Protein AF-A0A7C2RG99-F1 (afdb_monomer_lite)

pLDDT: mean 84.07, std 11.91, range [52.75, 97.75]

Structure (mmCIF, N/CA/C/O backbone):
data_AF-A0A7C2RG99-F1
#
_entry.id   AF-A0A7C2RG99-F1
#
loop_
_atom_site.group_PDB
_atom_site.id
_atom_site.type_symbol
_atom_site.label_atom_id
_atom_site.label_alt_id
_atom_site.label_comp_id
_atom_site.label_asym_id
_atom_site.label_entity_id
_atom_site.label_seq_id
_atom_site.pdbx_PDB_ins_code
_atom_site.Cartn_x
_atom_site.Cartn_y
_atom_site.Cartn_z
_atom_site.occupancy
_atom_site.B_iso_or_equiv
_atom_site.auth_seq_id
_atom_site.auth_comp_id
_atom_site.auth_asym_id
_atom_site.auth_atom_id
_atom_site.pdbx_PDB_model_num
ATOM 1 N N . MET A 1 1 ? 4.024 17.276 12.316 1.00 52.75 1 MET A N 1
ATOM 2 C CA . MET A 1 1 ? 3.544 16.186 13.200 1.00 52.75 1 MET A CA 1
ATOM 3 C C . MET A 1 1 ? 4.735 15.332 13.582 1.00 52.75 1 MET A C 1
ATOM 5 O O . MET A 1 1 ? 5.566 15.086 12.719 1.00 52.75 1 MET A O 1
ATOM 9 N N . SER A 1 2 ? 4.815 14.888 14.836 1.00 65.94 2 SER A N 1
ATOM 10 C CA . SER A 1 2 ? 5.820 13.907 15.256 1.00 65.94 2 SER A CA 1
ATOM 11 C C . SER A 1 2 ? 5.623 12.606 14.467 1.00 65.94 2 SER A C 1
ATOM 13 O O . SER A 1 2 ? 4.515 12.064 14.435 1.00 65.94 2 SER A O 1
ATOM 15 N N . VAL A 1 3 ? 6.684 12.120 13.813 1.00 64.88 3 VAL A N 1
ATOM 16 C CA . VAL A 1 3 ? 6.724 10.841 13.071 1.00 64.88 3 VAL A CA 1
ATOM 17 C C . VAL A 1 3 ? 6.294 9.669 13.970 1.00 64.88 3 VAL A C 1
ATOM 19 O O . VAL A 1 3 ? 5.714 8.692 13.504 1.00 64.88 3 VAL A O 1
ATOM 22 N N . PHE A 1 4 ? 6.464 9.819 15.285 1.00 67.69 4 PHE A N 1
ATOM 23 C CA . PHE A 1 4 ? 6.206 8.789 16.287 1.00 67.69 4 PHE A CA 1
ATOM 24 C C . PHE A 1 4 ? 4.738 8.651 16.718 1.00 67.69 4 PHE A C 1
ATOM 26 O O . PHE A 1 4 ? 4.390 7.686 17.394 1.00 67.69 4 PHE A O 1
ATOM 33 N N . GLU A 1 5 ? 3.839 9.556 16.317 1.00 69.12 5 GLU A N 1
ATOM 34 C CA . GLU A 1 5 ? 2.412 9.434 16.662 1.00 69.12 5 GLU A CA 1
ATOM 35 C C . GLU A 1 5 ? 1.731 8.207 16.034 1.00 69.12 5 GLU A C 1
ATOM 37 O O . GLU A 1 5 ? 0.708 7.763 16.551 1.00 69.12 5 GLU A O 1
ATOM 42 N N . GLY A 1 6 ? 2.281 7.652 14.946 1.00 65.06 6 GLY A N 1
ATOM 43 C CA . GLY A 1 6 ? 1.754 6.444 14.299 1.00 65.06 6 GLY A CA 1
ATOM 44 C C . GLY A 1 6 ? 1.923 5.168 15.131 1.00 65.06 6 GLY A C 1
ATOM 45 O O . GLY A 1 6 ? 1.107 4.261 15.014 1.00 65.06 6 GLY A O 1
ATOM 46 N N . PHE A 1 7 ? 2.923 5.125 16.018 1.00 69.31 7 PHE A N 1
ATOM 47 C CA . PHE A 1 7 ? 3.185 3.988 16.911 1.00 69.31 7 PHE A CA 1
ATOM 48 C C . PHE A 1 7 ? 2.424 4.077 18.239 1.00 69.31 7 PHE A C 1
ATOM 50 O O . PHE A 1 7 ? 2.491 3.171 19.070 1.00 69.31 7 PHE A O 1
ATOM 57 N N . LYS A 1 8 ? 1.692 5.172 18.472 1.00 78.62 8 LYS A N 1
ATOM 58 C CA . LYS A 1 8 ? 0.933 5.353 19.706 1.00 78.62 8 LYS A CA 1
ATOM 59 C C . LYS A 1 8 ? -0.349 4.525 19.647 1.00 78.62 8 LYS A C 1
ATOM 61 O O . LYS A 1 8 ? -1.328 4.921 19.015 1.00 78.62 8 LYS A O 1
ATOM 66 N N . PHE A 1 9 ? -0.358 3.399 20.357 1.00 71.25 9 PHE A N 1
ATOM 67 C CA . PHE A 1 9 ? -1.564 2.597 20.545 1.00 71.25 9 PHE A CA 1
ATOM 68 C C . PHE A 1 9 ? -2.663 3.440 21.198 1.00 71.25 9 PHE A C 1
ATOM 70 O O . PHE A 1 9 ? -2.467 4.058 22.247 1.00 71.25 9 PHE A O 1
ATOM 77 N N . ARG A 1 10 ? -3.839 3.471 20.571 1.00 70.88 10 ARG A N 1
ATOM 78 C CA . ARG A 1 10 ? -5.015 4.173 21.087 1.00 70.88 10 ARG A CA 1
ATOM 79 C C . ARG A 1 10 ? -6.188 3.211 21.104 1.00 70.88 10 ARG A C 1
ATOM 81 O O . ARG A 1 10 ? -6.436 2.524 20.120 1.00 70.88 10 ARG A O 1
ATOM 88 N N . LYS A 1 11 ? -6.915 3.1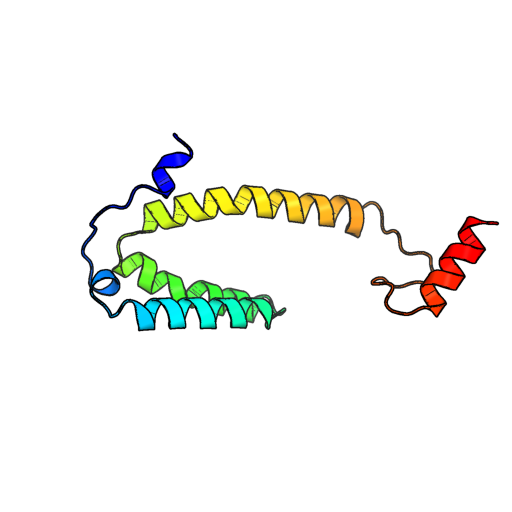79 22.219 1.00 69.38 11 LYS A N 1
ATOM 89 C CA . LYS A 1 11 ? -8.124 2.368 22.338 1.00 69.38 11 LYS A CA 1
ATOM 90 C C . LYS A 1 11 ? -9.259 3.084 21.608 1.00 69.38 11 LYS A C 1
ATOM 92 O O . LYS A 1 11 ? -9.705 4.142 22.046 1.00 69.38 11 LYS A O 1
ATOM 97 N N . VAL A 1 12 ? -9.659 2.537 20.466 1.00 76.00 12 VAL A N 1
ATOM 98 C CA . VAL A 1 12 ? -10.862 2.920 19.723 1.00 76.00 12 VAL A CA 1
ATOM 99 C C . VAL A 1 12 ? -11.735 1.675 19.671 1.00 76.00 12 VAL A C 1
ATOM 101 O O . VAL A 1 12 ? -11.248 0.617 19.285 1.00 76.00 12 VAL A O 1
ATOM 104 N N . SER A 1 13 ? -12.992 1.789 20.092 1.00 77.56 13 SER A N 1
ATOM 105 C CA . SER A 1 13 ? -13.968 0.706 19.981 1.00 77.56 13 SER A CA 1
ATOM 106 C C . SER A 1 13 ? -14.807 0.884 18.716 1.00 77.56 13 SER A C 1
ATOM 108 O O . SER A 1 13 ? -15.277 1.980 18.396 1.00 77.56 13 SER A O 1
ATOM 110 N N . SER A 1 14 ? -14.966 -0.199 17.964 1.00 84.88 14 SER A N 1
ATOM 111 C CA . SER A 1 14 ? -15.897 -0.315 16.842 1.00 84.88 14 SER A CA 1
ATOM 112 C C . SER A 1 14 ? -16.151 -1.794 16.563 1.00 84.88 14 SER A C 1
ATOM 114 O O . SER A 1 14 ? -15.333 -2.631 16.937 1.00 84.88 14 SER A O 1
ATOM 116 N N . LEU A 1 15 ? -17.220 -2.107 15.825 1.00 81.94 15 LEU A N 1
ATOM 117 C CA . LEU A 1 15 ? -17.564 -3.487 15.452 1.00 81.94 15 LEU A CA 1
ATOM 118 C C . LEU A 1 15 ? -16.376 -4.243 14.836 1.00 81.94 15 LEU A C 1
ATOM 120 O O . LEU A 1 15 ? -16.161 -5.416 15.112 1.00 81.94 15 LEU A O 1
ATOM 124 N N . VAL A 1 16 ? -15.561 -3.550 14.035 1.00 86.75 16 VAL A N 1
ATOM 125 C CA . VAL A 1 16 ? -14.358 -4.127 13.426 1.00 86.75 16 VAL A CA 1
ATOM 126 C C . VAL A 1 16 ? -13.240 -4.313 14.451 1.00 86.75 16 VAL A C 1
ATOM 128 O O . VAL A 1 16 ? -12.473 -5.258 14.325 1.00 86.75 16 VAL A O 1
ATOM 131 N N . HIS A 1 17 ? -13.109 -3.460 15.471 1.00 86.50 17 HIS A N 1
ATOM 132 C CA . HIS A 1 17 ? -12.104 -3.643 16.530 1.00 86.50 17 HIS A CA 1
ATOM 133 C C . HIS A 1 17 ? -12.439 -4.811 17.464 1.00 86.50 17 HIS A C 1
ATOM 135 O O . HIS A 1 17 ? -11.503 -5.442 17.951 1.00 86.50 17 HIS A O 1
ATOM 141 N N . ASP A 1 18 ? -13.713 -5.170 17.600 1.00 87.81 18 ASP A N 1
ATOM 142 C CA . ASP A 1 18 ? -14.161 -6.231 18.510 1.00 87.81 18 ASP A CA 1
ATOM 143 C C . ASP A 1 18 ? -14.038 -7.649 17.915 1.00 87.81 18 ASP A C 1
ATOM 145 O O . ASP A 1 18 ? -14.049 -8.630 18.650 1.00 87.81 18 ASP A O 1
ATOM 149 N N . LEU A 1 19 ? -13.859 -7.779 16.592 1.00 87.31 19 LEU A N 1
ATOM 150 C CA . LEU A 1 19 ? -13.619 -9.075 15.938 1.00 87.31 19 LEU A CA 1
ATOM 151 C C . LEU A 1 19 ? -12.291 -9.721 16.376 1.00 87.31 19 LEU A C 1
ATOM 153 O O . LEU A 1 19 ? -11.333 -9.024 16.730 1.00 87.31 19 LEU A O 1
ATOM 157 N N . ASP A 1 20 ? -12.196 -11.046 16.227 1.00 93.62 20 ASP A N 1
ATOM 158 C CA . ASP A 1 20 ? -10.994 -11.811 16.563 1.00 93.62 20 ASP A CA 1
ATOM 159 C C . ASP A 1 20 ? -9.742 -11.298 15.821 1.00 93.62 20 ASP A C 1
ATOM 161 O O . ASP A 1 20 ? -9.731 -11.213 14.585 1.00 93.62 20 ASP A O 1
ATOM 165 N N . PRO A 1 21 ? -8.635 -11.005 16.535 1.00 92.25 21 PRO A N 1
ATOM 166 C CA . PRO A 1 21 ? -7.409 -10.481 15.927 1.00 92.25 21 PRO A CA 1
ATOM 167 C C . PRO A 1 21 ? -6.818 -11.384 14.836 1.00 92.25 21 PRO A C 1
ATOM 169 O O . PRO A 1 21 ? -6.267 -10.891 13.852 1.00 92.25 21 PRO A O 1
ATOM 172 N N . ARG A 1 22 ? -6.957 -12.709 14.987 1.00 94.94 22 ARG A N 1
ATOM 173 C CA . ARG A 1 22 ? -6.415 -13.711 14.051 1.00 94.94 22 ARG A CA 1
ATOM 174 C C . ARG A 1 22 ? -7.066 -13.609 12.673 1.00 94.94 22 ARG A C 1
ATOM 176 O O . ARG A 1 22 ? -6.374 -13.664 11.661 1.00 94.94 22 ARG A O 1
ATOM 183 N N . VAL A 1 23 ? -8.382 -13.402 12.642 1.00 94.19 23 VAL A N 1
ATOM 184 C CA . VAL A 1 23 ? -9.152 -13.298 11.396 1.00 94.19 23 VAL A CA 1
ATOM 185 C C . VAL A 1 23 ? -8.805 -12.009 10.656 1.00 94.19 23 VAL A C 1
ATOM 187 O O . VAL A 1 23 ? -8.619 -12.034 9.443 1.00 94.19 23 VAL A O 1
ATOM 190 N N . LYS A 1 24 ? -8.629 -10.892 11.375 1.00 92.44 24 LYS A N 1
ATOM 191 C CA . LYS A 1 24 ? -8.197 -9.620 10.764 1.00 92.44 24 LYS A CA 1
ATOM 192 C C . LYS A 1 24 ? -6.824 -9.739 10.124 1.00 92.44 24 LYS A C 1
ATOM 194 O O . LYS A 1 24 ? -6.626 -9.256 9.014 1.00 92.44 24 LYS A O 1
ATOM 199 N N . PHE A 1 25 ? -5.888 -10.378 10.825 1.00 94.06 25 PHE A N 1
ATOM 200 C CA . PHE A 1 25 ? -4.551 -10.604 10.293 1.00 94.06 25 PHE A CA 1
ATOM 201 C C . PHE A 1 25 ? -4.606 -11.458 9.024 1.00 94.06 25 PHE A C 1
ATOM 203 O O . PHE A 1 25 ? -4.036 -11.072 8.007 1.00 94.06 25 PHE A O 1
ATOM 210 N N . PHE A 1 26 ? -5.357 -12.562 9.059 1.00 96.88 26 PHE A N 1
ATOM 211 C CA . PHE A 1 26 ? -5.528 -13.428 7.897 1.00 96.88 26 PHE A CA 1
ATOM 212 C C . PHE A 1 26 ? -6.164 -12.692 6.709 1.00 96.88 26 PHE A C 1
ATOM 214 O O . PHE A 1 26 ? -5.671 -12.796 5.592 1.00 96.88 26 PHE A O 1
AT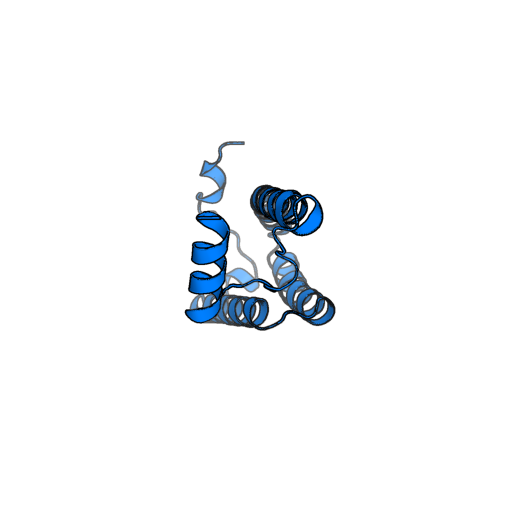OM 221 N N . PHE A 1 27 ? -7.198 -11.881 6.946 1.00 94.88 27 PHE A N 1
ATOM 222 C CA . PHE A 1 27 ? -7.832 -11.058 5.913 1.00 94.88 27 PHE A CA 1
ATOM 223 C C . 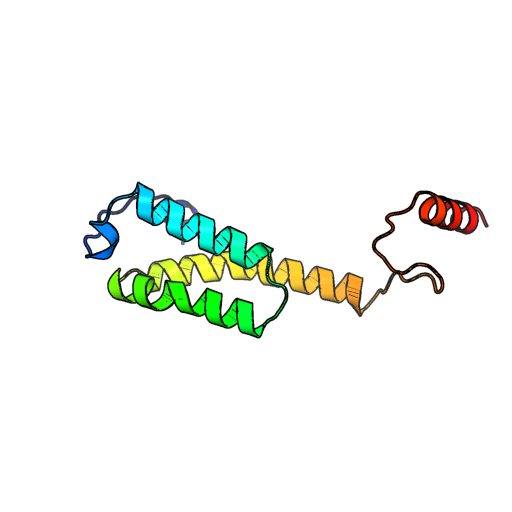PHE A 1 27 ? -6.835 -10.117 5.220 1.00 94.88 27 PHE A C 1
ATOM 225 O O . PHE A 1 27 ? 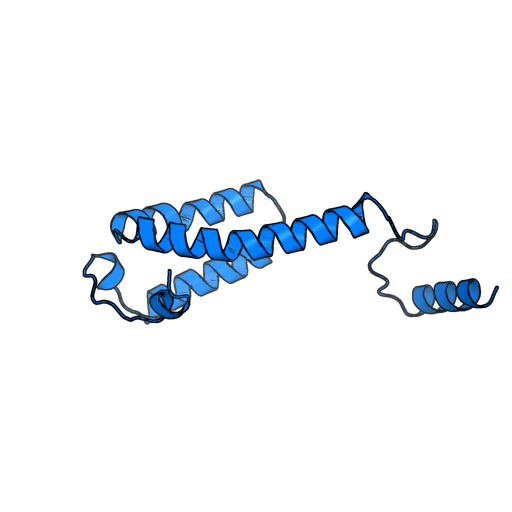-6.759 -10.090 3.992 1.00 94.88 27 PHE A O 1
ATOM 232 N N . VAL A 1 28 ? -6.040 -9.374 5.996 1.00 94.56 28 VAL A N 1
ATOM 233 C CA . VAL A 1 28 ? -5.036 -8.455 5.438 1.00 94.56 28 VAL A CA 1
ATOM 234 C C . VAL A 1 28 ? -3.937 -9.221 4.700 1.00 94.56 28 VAL A C 1
ATOM 236 O O . VAL A 1 28 ? -3.511 -8.782 3.635 1.00 94.56 28 VAL A O 1
ATOM 239 N N . LEU A 1 29 ? -3.509 -10.374 5.221 1.00 96.94 29 LEU A N 1
ATOM 240 C CA . LEU A 1 29 ? -2.514 -11.228 4.573 1.00 96.94 29 LEU A CA 1
ATOM 241 C C . LEU A 1 29 ? -2.999 -11.716 3.202 1.00 96.94 29 LEU A C 1
ATOM 243 O O . LEU A 1 29 ? -2.261 -11.618 2.225 1.00 96.94 29 LEU A O 1
ATOM 247 N N . VAL A 1 30 ? -4.243 -12.194 3.111 1.00 97.19 30 VAL A N 1
ATOM 248 C CA . VAL A 1 30 ? -4.833 -12.651 1.844 1.00 97.19 30 VAL A CA 1
ATOM 249 C C . VAL A 1 30 ? -4.938 -11.500 0.847 1.00 97.19 30 VAL A C 1
ATOM 251 O O . VAL A 1 30 ? -4.529 -11.662 -0.301 1.00 97.19 30 VAL A O 1
ATOM 254 N N . LEU A 1 31 ? -5.414 -10.325 1.276 1.00 96.25 31 LEU A N 1
ATOM 255 C CA . LEU A 1 31 ? -5.456 -9.141 0.412 1.00 96.25 31 LEU A CA 1
ATOM 256 C C . LEU A 1 31 ? -4.062 -8.744 -0.086 1.00 96.25 31 LEU A C 1
ATOM 258 O O . LEU A 1 31 ? -3.908 -8.407 -1.256 1.00 96.25 31 LEU A O 1
ATOM 262 N N . PHE A 1 32 ? -3.048 -8.802 0.778 1.00 96.25 32 PHE A N 1
ATOM 263 C CA . PHE A 1 32 ? -1.672 -8.493 0.401 1.00 96.25 32 PHE A CA 1
ATOM 264 C C . PHE A 1 32 ? -1.132 -9.479 -0.641 1.00 96.25 32 PHE A C 1
ATOM 266 O O . PHE A 1 32 ? -0.607 -9.050 -1.664 1.00 96.25 32 PHE A O 1
ATOM 273 N N . VAL A 1 33 ? -1.321 -10.786 -0.431 1.00 97.75 33 VAL A N 1
ATOM 274 C CA . VAL A 1 33 ? -0.913 -11.811 -1.406 1.00 97.75 33 VAL A CA 1
ATOM 275 C C . VAL A 1 33 ? -1.635 -11.608 -2.738 1.00 97.75 33 VAL A C 1
ATOM 277 O O . VAL A 1 33 ? -0.994 -11.619 -3.784 1.00 97.75 33 VAL A O 1
ATOM 280 N N . MET A 1 34 ? -2.946 -11.348 -2.722 1.00 96.75 34 MET A N 1
ATOM 281 C CA . MET A 1 34 ? -3.693 -11.061 -3.950 1.00 96.75 34 MET A CA 1
ATOM 282 C C . MET A 1 34 ? -3.168 -9.814 -4.670 1.00 96.75 34 MET A C 1
ATOM 284 O O . MET A 1 34 ? -3.036 -9.835 -5.890 1.00 96.75 34 MET A O 1
ATOM 288 N N . ALA A 1 35 ? -2.810 -8.756 -3.939 1.00 95.5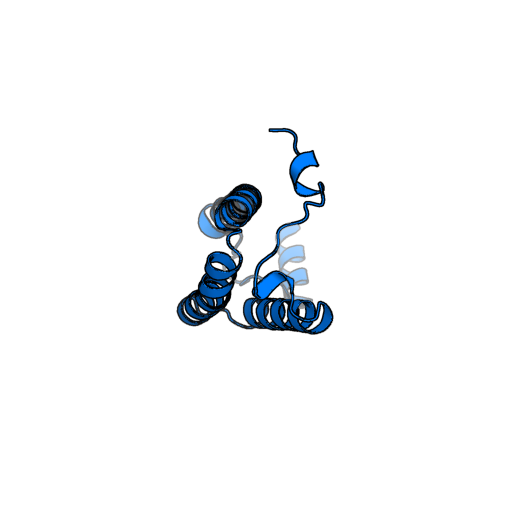0 35 ALA A N 1
ATOM 289 C CA . ALA A 1 35 ? -2.264 -7.535 -4.530 1.00 95.50 35 ALA A CA 1
ATOM 290 C C . ALA A 1 35 ? -0.918 -7.763 -5.237 1.00 95.50 35 ALA A C 1
ATOM 292 O O . ALA A 1 35 ? -0.612 -7.048 -6.185 1.00 95.50 35 ALA A O 1
ATOM 293 N N . LEU A 1 36 ? -0.133 -8.755 -4.802 1.00 95.06 36 LEU A N 1
ATOM 294 C CA . LEU A 1 36 ? 1.119 -9.140 -5.460 1.00 95.06 36 LEU A CA 1
ATOM 295 C C . LEU A 1 36 ? 0.899 -10.017 -6.699 1.00 95.06 36 LEU A C 1
ATOM 297 O O . LEU A 1 36 ? 1.693 -9.960 -7.633 1.00 95.06 36 LEU A O 1
ATOM 301 N N . LEU A 1 37 ? -0.152 -10.841 -6.707 1.00 96.19 37 LEU A N 1
ATOM 302 C CA . LEU A 1 37 ? -0.427 -11.776 -7.803 1.00 96.19 37 LEU A CA 1
ATOM 303 C C . LEU A 1 37 ? -1.097 -11.111 -9.013 1.00 96.19 37 LEU A C 1
ATOM 305 O O . LEU A 1 37 ? -0.930 -11.578 -10.139 1.00 96.19 37 LEU A O 1
ATOM 309 N N . PHE A 1 38 ? -1.869 -10.042 -8.805 1.00 95.12 38 PHE A N 1
ATOM 310 C CA . PHE A 1 38 ? -2.562 -9.352 -9.891 1.00 95.12 38 PHE A CA 1
ATOM 311 C C . PHE A 1 38 ? -1.728 -8.211 -10.478 1.00 95.12 38 PHE A C 1
ATOM 313 O O . PHE A 1 38 ? -1.300 -7.309 -9.770 1.00 95.12 38 PHE A O 1
ATOM 320 N N . THR A 1 39 ? -1.598 -8.192 -11.806 1.00 93.44 39 THR A N 1
ATOM 321 C CA . THR A 1 39 ? -1.011 -7.071 -12.565 1.00 93.44 39 THR A CA 1
ATOM 322 C C . THR A 1 39 ? -2.060 -6.219 -13.285 1.00 93.44 39 THR A C 1
ATOM 324 O O . THR A 1 39 ? -1.770 -5.121 -13.756 1.00 93.44 39 THR A O 1
ATOM 327 N N . ASN A 1 40 ? -3.304 -6.701 -13.369 1.00 95.38 40 ASN A N 1
ATOM 328 C CA . ASN A 1 40 ? -4.391 -6.000 -14.041 1.00 95.38 40 ASN A CA 1
ATOM 329 C C . ASN A 1 40 ? -4.953 -4.870 -13.163 1.00 95.38 40 ASN A C 1
ATOM 331 O O . ASN A 1 40 ? -5.447 -5.117 -12.061 1.00 95.38 40 ASN A O 1
ATOM 335 N N . ILE A 1 41 ? -4.950 -3.641 -13.688 1.00 94.25 41 ILE A N 1
ATOM 336 C CA . ILE A 1 41 ? -5.396 -2.446 -12.958 1.00 94.25 41 ILE A CA 1
ATOM 337 C C . ILE A 1 41 ? -6.844 -2.534 -12.455 1.00 94.25 41 ILE A C 1
ATOM 339 O O . ILE A 1 41 ? -7.133 -2.068 -11.355 1.00 94.25 41 ILE A O 1
ATOM 343 N N . PHE A 1 42 ? -7.752 -3.163 -13.208 1.00 96.81 42 PHE A N 1
ATOM 344 C CA . PHE A 1 42 ? -9.144 -3.324 -12.786 1.00 96.81 42 PHE A CA 1
ATOM 345 C C . PHE A 1 42 ? -9.259 -4.294 -11.609 1.00 96.81 42 PHE A C 1
ATOM 347 O O . PHE A 1 42 ? -9.980 -4.007 -10.655 1.00 96.81 42 PHE A O 1
ATOM 354 N N . ALA A 1 43 ? -8.510 -5.401 -11.631 1.00 95.69 43 ALA A N 1
ATOM 355 C CA . ALA A 1 43 ? -8.468 -6.345 -10.513 1.00 95.69 43 ALA A CA 1
ATOM 356 C C . ALA A 1 43 ? -7.908 -5.682 -9.243 1.00 95.69 43 ALA A C 1
ATOM 358 O O . ALA A 1 43 ? -8.500 -5.794 -8.170 1.00 95.69 43 ALA A O 1
ATOM 359 N N . LEU A 1 44 ? -6.819 -4.920 -9.382 1.00 95.81 44 LEU A N 1
ATOM 360 C CA . LEU A 1 44 ? -6.218 -4.138 -8.297 1.00 95.81 44 LEU A CA 1
ATOM 361 C C . LEU A 1 44 ? -7.178 -3.077 -7.738 1.00 95.81 44 LEU A C 1
ATOM 363 O O . LEU A 1 44 ? -7.256 -2.910 -6.522 1.00 95.81 44 LEU A O 1
ATOM 367 N N . LEU A 1 45 ? -7.944 -2.390 -8.592 1.00 96.06 45 LEU A N 1
ATOM 368 C CA . LEU A 1 45 ? -8.955 -1.419 -8.160 1.00 96.06 45 LEU A CA 1
ATOM 369 C C . LEU A 1 45 ? -10.070 -2.079 -7.350 1.00 96.06 45 LEU A C 1
ATOM 371 O O . LEU A 1 45 ? -10.420 -1.579 -6.283 1.00 96.06 45 LEU A O 1
ATOM 375 N N . VAL A 1 46 ? -10.602 -3.210 -7.821 1.00 96.25 46 VAL A N 1
ATOM 376 C CA . VAL A 1 46 ? -11.618 -3.971 -7.078 1.00 96.25 46 VAL A CA 1
ATOM 377 C C . VAL A 1 46 ? -11.061 -4.417 -5.730 1.00 96.25 46 VAL A C 1
ATOM 379 O O . VAL A 1 46 ? -11.702 -4.197 -4.703 1.00 96.25 46 VAL A O 1
ATOM 382 N N . LEU A 1 47 ? -9.844 -4.965 -5.710 1.00 96.31 47 LEU A N 1
ATOM 383 C CA . LEU A 1 47 ? -9.174 -5.394 -4.485 1.00 96.31 47 LEU A CA 1
ATOM 384 C C . LEU A 1 47 ? -8.962 -4.228 -3.509 1.00 96.31 47 LEU A C 1
ATOM 386 O O . LEU A 1 47 ? -9.166 -4.388 -2.307 1.00 96.31 47 LEU A O 1
ATOM 390 N N . PHE A 1 48 ? -8.615 -3.045 -4.022 1.00 94.62 48 PHE A N 1
ATOM 391 C CA . PHE A 1 48 ? -8.485 -1.827 -3.228 1.00 94.62 48 PHE A CA 1
ATOM 392 C C . PHE A 1 48 ? -9.829 -1.358 -2.660 1.00 94.62 48 PHE A C 1
ATOM 394 O O . PHE A 1 48 ? -9.838 -0.826 -1.554 1.00 94.62 48 PHE A O 1
ATOM 401 N N . MET A 1 49 ? -10.956 -1.596 -3.344 1.00 96.06 49 MET A N 1
ATOM 402 C CA . MET A 1 49 ? -12.295 -1.257 -2.839 1.00 96.06 49 MET A CA 1
ATOM 403 C C . MET A 1 49 ? -12.756 -2.139 -1.672 1.00 96.06 49 MET A C 1
ATOM 405 O O . MET A 1 49 ? -13.466 -1.649 -0.795 1.00 96.06 49 MET A O 1
ATOM 409 N N . VAL A 1 50 ? -12.340 -3.409 -1.613 1.00 95.19 50 VAL A N 1
ATOM 410 C CA . VAL A 1 50 ? -12.739 -4.363 -0.556 1.00 95.19 50 VAL A CA 1
ATOM 411 C C . VAL A 1 50 ? -12.494 -3.847 0.877 1.00 95.19 50 VAL A C 1
ATOM 413 O O . VAL A 1 50 ? -13.401 -3.967 1.703 1.00 95.19 50 VAL A O 1
ATOM 416 N N . PRO A 1 51 ? -11.331 -3.262 1.234 1.00 93.50 51 PRO A N 1
ATOM 417 C CA . PRO A 1 51 ? -11.094 -2.743 2.582 1.00 93.50 51 PRO A CA 1
ATOM 418 C C . PRO A 1 51 ? -11.805 -1.416 2.904 1.00 93.50 51 PRO A C 1
ATOM 420 O O . PRO A 1 51 ? -11.969 -1.119 4.091 1.00 93.50 51 PRO A O 1
ATOM 423 N N . LEU A 1 52 ? -12.252 -0.616 1.919 1.00 93.50 52 LEU A N 1
ATOM 424 C CA . LEU A 1 52 ? -12.918 0.675 2.187 1.00 93.50 52 LEU A CA 1
ATOM 425 C C . LEU A 1 52 ? -14.117 0.570 3.148 1.00 93.50 52 LEU A C 1
ATOM 427 O O . LEU A 1 52 ? -14.129 1.324 4.126 1.00 93.50 52 LEU A O 1
ATOM 431 N N . PRO A 1 53 ? -15.106 -0.331 2.956 1.00 92.06 53 PRO A N 1
ATOM 432 C CA . PRO A 1 53 ? -16.234 -0.442 3.881 1.00 92.06 53 PRO A CA 1
ATOM 433 C C . PRO A 1 53 ? -15.783 -0.730 5.319 1.00 92.06 53 PRO A C 1
ATOM 435 O O . PRO A 1 53 ? -16.320 -0.141 6.256 1.00 92.06 53 PRO A O 1
ATOM 438 N N . PHE A 1 54 ? -14.745 -1.549 5.514 1.00 91.56 54 PHE A N 1
ATOM 439 C CA . PHE A 1 54 ? -14.207 -1.835 6.846 1.00 91.56 54 PHE A CA 1
ATOM 440 C C . PHE A 1 54 ? -13.567 -0.606 7.490 1.00 91.56 54 PHE A C 1
ATOM 442 O O . PHE A 1 54 ? -13.768 -0.373 8.681 1.00 91.56 54 PHE A O 1
ATOM 449 N N . VAL A 1 55 ? -12.843 0.208 6.718 1.00 91.44 55 VAL A N 1
ATOM 450 C CA . VAL A 1 55 ? -12.247 1.464 7.203 1.00 91.44 55 VAL A CA 1
ATOM 451 C C . VAL A 1 55 ? -13.334 2.435 7.678 1.00 91.44 55 VAL A C 1
ATOM 453 O O . VAL A 1 55 ? -13.213 2.997 8.774 1.00 91.44 55 VAL A O 1
ATOM 456 N N . PHE A 1 56 ? -14.422 2.565 6.908 1.00 89.62 56 PHE A N 1
ATOM 457 C CA . PHE A 1 56 ? -15.558 3.420 7.261 1.00 89.62 56 PHE A CA 1
ATOM 458 C C . PHE A 1 56 ? -16.293 2.932 8.511 1.00 89.62 56 PHE A C 1
ATOM 460 O O . PHE A 1 56 ? -16.495 3.717 9.441 1.00 89.62 56 PHE A O 1
ATOM 467 N N . VAL A 1 57 ? -16.635 1.640 8.583 1.00 91.00 57 VAL A N 1
ATOM 468 C CA . VAL A 1 57 ? -17.298 1.042 9.760 1.00 91.00 57 VAL A CA 1
ATOM 469 C C . VAL A 1 57 ? -16.401 1.136 10.995 1.00 91.00 57 VAL A C 1
ATOM 471 O O . VAL A 1 57 ? -16.879 1.390 12.103 1.00 91.00 57 VAL A O 1
ATOM 474 N N . ALA A 1 58 ? -15.086 1.000 10.818 1.00 88.38 58 ALA A N 1
ATOM 475 C CA . ALA A 1 58 ? -14.128 1.120 11.904 1.00 88.38 58 ALA A CA 1
ATOM 476 C C . ALA A 1 58 ? -13.925 2.562 12.399 1.00 88.38 58 ALA A C 1
ATOM 478 O O . ALA A 1 58 ? -13.328 2.740 13.460 1.00 88.38 58 ALA A O 1
ATOM 479 N N . LYS A 1 59 ? -14.428 3.573 11.672 1.00 88.38 59 LYS A N 1
ATOM 480 C CA . LYS A 1 59 ? -14.258 5.009 11.962 1.00 88.38 59 LYS A CA 1
ATOM 481 C C . LYS A 1 59 ? -12.785 5.443 12.030 1.00 88.38 59 LYS A C 1
ATOM 483 O O . LYS A 1 59 ? -12.434 6.355 12.779 1.00 88.38 59 LYS A O 1
ATOM 488 N N . VAL A 1 60 ? -11.917 4.817 11.227 1.00 87.81 60 VAL A N 1
ATOM 489 C CA . VAL A 1 60 ? -10.459 5.089 11.192 1.00 87.81 60 VAL A CA 1
ATOM 490 C C . VAL A 1 60 ? -10.007 5.847 9.937 1.00 87.81 60 VAL A C 1
ATOM 492 O O . VAL A 1 60 ? -8.825 5.856 9.596 1.00 87.81 60 VAL A O 1
ATOM 495 N N . ASN A 1 61 ? -10.930 6.529 9.254 1.00 89.12 61 ASN A N 1
ATOM 496 C CA . ASN A 1 61 ? -10.684 7.202 7.971 1.00 89.12 61 ASN A CA 1
ATOM 497 C C . ASN A 1 61 ? -9.507 8.184 8.031 1.00 89.12 61 ASN A C 1
ATOM 499 O O . ASN A 1 61 ? -8.662 8.207 7.142 1.00 89.12 61 ASN A O 1
ATOM 503 N N . ARG A 1 62 ? -9.415 8.995 9.093 1.00 87.62 62 ARG A N 1
ATOM 504 C CA . ARG A 1 62 ? -8.355 10.008 9.228 1.00 87.62 62 ARG A CA 1
ATOM 505 C C . ARG A 1 62 ? -6.974 9.364 9.360 1.00 87.62 62 ARG A C 1
ATOM 507 O O . ARG A 1 62 ? -5.997 9.887 8.834 1.00 87.62 62 ARG A O 1
ATOM 514 N N . GLN A 1 63 ? -6.898 8.247 10.073 1.00 86.06 63 GLN A N 1
ATOM 515 C CA . GLN A 1 63 ? -5.680 7.477 10.288 1.00 86.06 63 GLN A CA 1
ATOM 516 C C . GLN A 1 63 ? -5.271 6.760 9.005 1.00 86.06 63 GLN A C 1
ATOM 518 O O . GLN A 1 63 ? -4.103 6.810 8.636 1.00 86.06 63 GLN A O 1
ATOM 523 N N . TRP A 1 64 ? -6.240 6.188 8.294 1.00 88.00 64 TRP A N 1
ATOM 524 C CA . TRP A 1 64 ? -6.016 5.558 6.999 1.00 88.00 64 TRP A CA 1
ATOM 525 C C . TRP A 1 64 ? -5.548 6.566 5.936 1.00 88.00 64 TRP A C 1
ATOM 527 O O . TRP A 1 64 ? -4.571 6.324 5.235 1.00 88.00 64 TRP A O 1
ATOM 537 N N . LEU A 1 65 ? -6.132 7.771 5.883 1.00 89.56 65 LEU A N 1
ATOM 538 C CA . LEU A 1 65 ? -5.600 8.845 5.032 1.00 89.56 65 LEU A CA 1
ATOM 539 C C . LEU A 1 65 ? -4.191 9.276 5.458 1.00 89.56 65 LEU A C 1
ATOM 541 O O . LEU A 1 65 ? -3.363 9.612 4.611 1.00 89.56 65 LEU A O 1
ATOM 545 N N . ARG A 1 66 ? -3.899 9.293 6.764 1.00 86.56 66 ARG A N 1
ATOM 546 C CA . ARG A 1 66 ? -2.563 9.639 7.266 1.00 86.56 66 ARG A CA 1
ATOM 547 C C . ARG A 1 66 ? -1.521 8.594 6.852 1.00 86.56 66 ARG A C 1
ATOM 549 O O . ARG A 1 66 ? -0.424 8.998 6.479 1.00 86.56 66 ARG A O 1
ATOM 556 N N . SER A 1 67 ? -1.846 7.299 6.874 1.00 86.69 67 SER A N 1
ATOM 557 C CA . SER A 1 67 ? -0.937 6.244 6.401 1.00 86.69 67 SER A CA 1
ATOM 558 C C . SER A 1 67 ? -0.757 6.281 4.882 1.00 86.69 67 SER A C 1
ATOM 560 O O . SER A 1 67 ? 0.376 6.189 4.414 1.00 86.69 67 SER A O 1
ATOM 562 N N . LEU A 1 68 ? -1.828 6.525 4.115 1.00 90.31 68 LEU A N 1
ATOM 563 C CA . LEU A 1 68 ? -1.749 6.702 2.659 1.00 90.31 68 LEU A CA 1
ATOM 564 C C . LEU A 1 68 ? -0.840 7.867 2.258 1.00 90.31 68 LEU A C 1
ATOM 566 O O . LEU A 1 68 ? -0.045 7.731 1.335 1.00 90.31 68 LEU A O 1
ATOM 570 N N . ARG A 1 69 ? -0.896 8.996 2.976 1.00 88.56 69 ARG A N 1
ATOM 571 C CA . ARG A 1 69 ? 0.024 10.125 2.741 1.00 88.56 69 ARG A CA 1
ATOM 572 C C . ARG A 1 69 ? 1.488 9.748 2.970 1.00 88.56 69 ARG A C 1
ATOM 574 O O . ARG A 1 69 ? 2.347 10.244 2.252 1.00 88.56 69 ARG A O 1
ATOM 581 N N . GLY A 1 70 ? 1.770 8.882 3.945 1.00 86.50 70 GLY A N 1
ATOM 582 C CA . GLY A 1 70 ? 3.117 8.346 4.160 1.00 86.50 70 GLY A CA 1
ATOM 583 C C . GLY A 1 70 ? 3.574 7.454 3.003 1.00 86.50 70 GLY A C 1
ATOM 584 O O . GLY A 1 70 ? 4.684 7.613 2.504 1.00 86.50 70 GLY A O 1
ATOM 585 N N . ALA A 1 71 ? 2.693 6.573 2.525 1.00 89.44 71 ALA A N 1
ATOM 586 C CA . ALA A 1 71 ? 2.968 5.705 1.380 1.00 89.44 71 ALA A CA 1
ATOM 587 C C . ALA A 1 71 ? 3.131 6.483 0.061 1.00 89.44 71 ALA A C 1
ATOM 589 O O . ALA A 1 71 ? 3.904 6.075 -0.801 1.00 89.44 71 ALA A O 1
ATOM 590 N N . LEU A 1 72 ? 2.450 7.623 -0.086 1.00 92.19 72 LEU A N 1
ATOM 591 C CA . LEU A 1 72 ? 2.508 8.463 -1.283 1.00 92.19 72 LEU A CA 1
ATOM 592 C C . LEU A 1 72 ? 3.918 9.002 -1.562 1.00 92.19 72 LEU A C 1
ATOM 594 O O . LEU A 1 72 ? 4.294 9.113 -2.723 1.00 92.19 72 LEU A O 1
ATOM 598 N N . LEU A 1 73 ? 4.725 9.263 -0.527 1.00 91.12 73 LEU A N 1
ATOM 599 C CA . LEU A 1 73 ? 6.135 9.628 -0.706 1.00 91.12 73 LEU A CA 1
ATOM 600 C C . LEU A 1 73 ? 6.904 8.514 -1.427 1.00 91.12 73 LEU A C 1
ATOM 602 O O . LEU A 1 73 ? 7.588 8.780 -2.413 1.00 91.12 73 LEU A O 1
ATOM 606 N N . LEU A 1 74 ? 6.760 7.268 -0.963 1.00 92.81 74 LEU A N 1
ATOM 607 C CA . LEU A 1 74 ? 7.401 6.115 -1.598 1.00 92.81 74 LEU A CA 1
ATOM 608 C C . LEU A 1 74 ? 6.852 5.870 -3.004 1.00 92.81 74 LEU A C 1
ATOM 610 O O . LEU A 1 74 ? 7.627 5.598 -3.913 1.00 92.81 74 LEU A O 1
ATOM 614 N N . ALA A 1 75 ? 5.541 6.014 -3.204 1.00 93.69 75 ALA A N 1
ATOM 615 C CA . ALA A 1 75 ? 4.924 5.860 -4.518 1.00 93.69 75 ALA A CA 1
ATOM 616 C C . ALA A 1 75 ? 5.471 6.879 -5.531 1.00 93.69 75 ALA A C 1
ATOM 618 O O . ALA A 1 75 ? 5.824 6.496 -6.643 1.00 93.69 75 ALA A O 1
ATOM 619 N N . ILE A 1 76 ? 5.604 8.152 -5.136 1.00 96.19 76 ILE A N 1
ATOM 620 C CA . ILE A 1 76 ? 6.215 9.192 -5.975 1.00 96.19 76 ILE A CA 1
ATOM 621 C C . ILE A 1 76 ? 7.668 8.848 -6.280 1.00 96.19 76 ILE A C 1
ATOM 623 O O . ILE A 1 76 ? 8.078 8.971 -7.427 1.00 96.19 76 ILE A O 1
ATOM 627 N N . PHE A 1 77 ? 8.438 8.409 -5.284 1.00 95.25 77 PHE A N 1
ATOM 628 C CA . PHE A 1 77 ? 9.833 8.032 -5.489 1.00 95.25 77 PHE A CA 1
ATOM 629 C C . PHE A 1 77 ? 9.964 6.887 -6.502 1.00 95.25 77 PHE A C 1
ATOM 631 O O . PHE A 1 77 ?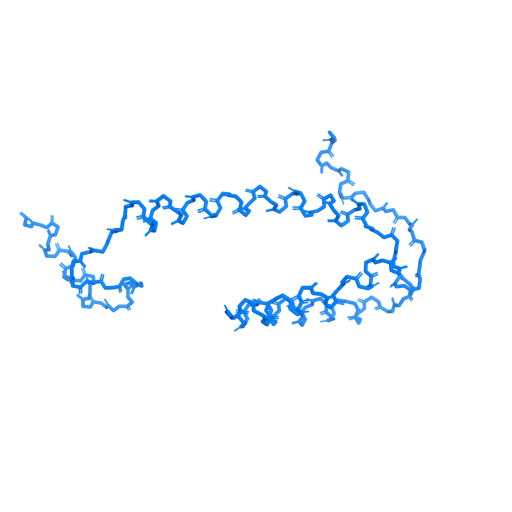 10.669 7.028 -7.496 1.00 95.25 77 PHE A O 1
ATOM 638 N N . ILE A 1 78 ? 9.215 5.797 -6.308 1.00 93.38 78 ILE A N 1
ATOM 639 C CA . ILE A 1 78 ? 9.209 4.642 -7.216 1.00 93.38 78 ILE A CA 1
ATOM 640 C C . ILE A 1 78 ? 8.783 5.065 -8.622 1.00 93.38 78 ILE A C 1
ATOM 642 O O . ILE A 1 78 ? 9.433 4.685 -9.595 1.00 93.38 78 ILE A O 1
ATOM 646 N N . PHE A 1 79 ? 7.715 5.857 -8.739 1.00 94.75 79 PHE A N 1
ATOM 647 C CA . PHE A 1 79 ? 7.231 6.341 -10.026 1.00 94.75 79 PHE A CA 1
ATOM 648 C C . PHE A 1 79 ? 8.259 7.241 -10.713 1.00 94.75 79 PHE A C 1
ATOM 650 O O . PHE A 1 79 ? 8.535 7.045 -11.889 1.00 94.75 79 PHE A O 1
ATOM 657 N N . ALA A 1 80 ? 8.867 8.183 -9.990 1.00 95.00 80 ALA A N 1
ATOM 658 C CA . ALA A 1 80 ? 9.886 9.078 -10.528 1.00 95.00 80 ALA A CA 1
ATOM 659 C C . ALA A 1 80 ? 11.109 8.296 -11.019 1.00 95.00 80 ALA A C 1
ATOM 661 O O . ALA A 1 80 ? 11.578 8.536 -12.126 1.00 95.00 80 ALA A O 1
ATOM 662 N N . THR A 1 81 ? 11.590 7.320 -10.246 1.00 91.44 81 THR A N 1
ATOM 663 C CA . THR A 1 81 ? 12.694 6.447 -10.663 1.00 91.44 81 THR A CA 1
ATOM 664 C C . THR A 1 81 ? 12.314 5.623 -11.895 1.00 91.44 81 THR A C 1
ATOM 666 O O . THR A 1 81 ? 13.064 5.616 -12.868 1.00 91.44 81 THR A O 1
ATOM 669 N N . ASN A 1 82 ? 11.137 4.988 -11.913 1.00 89.88 82 ASN A N 1
ATOM 670 C CA . ASN A 1 82 ? 10.680 4.231 -13.085 1.00 89.88 82 ASN A CA 1
ATOM 671 C C . ASN A 1 82 ? 10.483 5.124 -14.315 1.00 89.88 82 ASN A C 1
ATOM 673 O O . ASN A 1 82 ? 10.794 4.715 -15.425 1.00 89.88 82 ASN A O 1
ATOM 677 N N . PHE A 1 83 ? 10.012 6.353 -14.137 1.00 89.75 83 PHE A N 1
ATOM 678 C CA . PHE A 1 83 ? 9.833 7.298 -15.230 1.00 89.75 83 PHE A CA 1
ATOM 679 C C . PHE A 1 83 ? 11.179 7.798 -15.772 1.00 89.75 83 PHE A C 1
ATOM 681 O O . PHE A 1 83 ? 11.408 7.797 -16.976 1.00 89.75 83 PHE A O 1
ATOM 688 N N . ILE A 1 84 ? 12.114 8.175 -14.901 1.00 89.44 84 ILE A N 1
ATOM 689 C CA . ILE A 1 84 ? 13.428 8.667 -15.330 1.00 89.44 84 ILE A CA 1
ATOM 690 C C . ILE A 1 84 ? 14.219 7.545 -16.008 1.00 89.44 84 ILE A C 1
ATOM 692 O O . ILE A 1 84 ? 14.637 7.695 -17.151 1.00 89.44 84 ILE A O 1
ATOM 696 N N . PHE A 1 85 ? 14.404 6.407 -15.343 1.00 84.81 85 PHE A N 1
ATOM 697 C CA . PHE A 1 85 ? 15.267 5.346 -15.866 1.00 84.81 85 PHE A CA 1
ATOM 698 C C . PHE A 1 85 ? 14.551 4.415 -16.844 1.00 84.81 85 PHE A C 1
ATOM 700 O O . PHE A 1 85 ? 15.163 3.946 -17.790 1.00 84.81 85 PHE A O 1
ATOM 707 N N . GLY A 1 86 ? 13.261 4.150 -16.651 1.00 77.19 86 GLY A N 1
ATOM 708 C CA . GLY A 1 86 ? 12.504 3.271 -17.543 1.00 77.19 86 GLY A CA 1
ATOM 709 C C . GLY A 1 86 ? 12.002 3.968 -18.808 1.00 77.19 86 GLY A C 1
ATOM 710 O O . GLY A 1 86 ? 11.961 3.338 -19.859 1.00 77.19 86 GLY A O 1
ATOM 711 N N . PHE A 1 87 ? 11.628 5.252 -18.729 1.00 81.50 87 PHE A N 1
ATOM 712 C CA . PHE A 1 87 ? 11.039 5.975 -19.863 1.00 81.50 87 PHE A CA 1
ATOM 713 C C . PHE A 1 87 ? 12.001 6.975 -20.525 1.00 81.50 87 PHE A C 1
ATOM 715 O O . PHE A 1 87 ? 12.071 6.999 -21.751 1.00 81.50 87 PHE A O 1
ATOM 722 N N . LEU A 1 88 ? 12.749 7.787 -19.761 1.00 81.00 88 LEU A N 1
ATOM 723 C CA . LEU A 1 88 ? 13.647 8.805 -20.345 1.00 81.00 88 LEU A CA 1
ATOM 724 C C . LEU A 1 88 ? 15.018 8.255 -20.758 1.00 81.00 88 LEU A C 1
ATOM 726 O O . LEU A 1 88 ? 15.583 8.722 -21.744 1.00 81.00 88 LEU A O 1
ATOM 730 N N . TYR A 1 89 ? 15.541 7.269 -20.029 1.00 73.19 89 TYR A N 1
ATOM 731 C CA . TYR A 1 89 ? 16.808 6.603 -20.342 1.00 73.19 89 TYR A CA 1
ATOM 732 C C . TYR A 1 89 ? 16.602 5.105 -20.557 1.00 73.19 89 TYR A C 1
ATOM 734 O O . TYR A 1 89 ? 17.142 4.320 -19.778 1.00 73.19 89 TYR A O 1
ATOM 742 N N . PRO A 1 90 ? 15.841 4.676 -21.582 1.00 66.31 90 PRO A N 1
ATOM 743 C CA . PRO A 1 90 ? 15.688 3.259 -21.851 1.00 66.31 90 PRO A CA 1
ATOM 744 C C . PRO A 1 90 ? 17.076 2.677 -22.139 1.00 66.31 90 PRO A C 1
ATOM 746 O O . PRO A 1 90 ? 17.643 2.859 -23.214 1.00 66.31 90 PRO A O 1
ATOM 749 N N . THR A 1 91 ? 17.643 1.963 -21.166 1.00 62.84 91 THR A N 1
ATOM 750 C CA . THR A 1 91 ? 18.896 1.204 -21.295 1.00 62.84 91 THR A CA 1
ATOM 751 C C . THR A 1 91 ? 18.678 -0.067 -22.120 1.00 62.84 91 THR A C 1
ATOM 753 O O . THR A 1 91 ? 19.308 -1.099 -21.899 1.00 62.84 91 THR A O 1
ATOM 756 N N . SER A 1 92 ? 17.760 -0.011 -23.085 1.00 57.81 92 SER A N 1
ATOM 757 C CA . SER A 1 92 ? 17.527 -1.053 -24.065 1.00 57.81 92 SER A CA 1
ATOM 758 C C . SER A 1 92 ? 18.636 -0.966 -25.102 1.00 57.81 92 SER A C 1
ATOM 760 O O . SER A 1 92 ? 18.576 -0.185 -26.055 1.00 57.81 92 SER A O 1
ATOM 762 N N . PHE A 1 93 ? 19.666 -1.789 -24.921 1.00 61.28 93 PHE A N 1
ATOM 763 C CA . PHE A 1 93 ? 20.486 -2.194 -26.052 1.00 61.28 93 PHE A CA 1
ATOM 764 C C . PHE A 1 93 ? 19.536 -2.822 -27.086 1.00 61.28 93 PHE A C 1
ATOM 766 O O . PHE A 1 93 ? 18.708 -3.638 -26.686 1.00 61.28 93 PHE A O 1
ATOM 773 N N . PRO A 1 94 ? 19.626 -2.501 -28.390 1.00 59.66 94 PRO A N 1
ATOM 774 C CA . PRO A 1 94 ? 18.650 -2.926 -29.409 1.00 59.66 94 PRO A CA 1
ATOM 775 C C . PRO A 1 94 ? 18.395 -4.443 -29.548 1.00 59.66 94 PRO A C 1
ATOM 777 O O . PRO A 1 94 ? 17.612 -4.847 -30.398 1.00 59.66 94 PRO A O 1
ATOM 780 N N . GLN A 1 95 ? 19.092 -5.283 -28.776 1.00 56.97 95 GLN A N 1
ATOM 781 C CA . GLN A 1 95 ? 19.044 -6.747 -28.793 1.00 56.97 95 GLN A CA 1
ATOM 782 C C . GLN A 1 95 ? 18.800 -7.359 -27.397 1.00 56.97 95 GLN A C 1
ATOM 784 O O . GLN A 1 95 ? 18.812 -8.578 -27.268 1.00 56.97 95 GLN A O 1
ATOM 789 N N . ILE A 1 96 ? 18.620 -6.547 -26.346 1.00 59.97 96 ILE A N 1
ATOM 790 C CA . ILE A 1 96 ? 18.435 -7.021 -24.967 1.00 59.97 96 ILE A CA 1
ATOM 791 C C . ILE A 1 96 ? 17.171 -6.371 -24.416 1.00 59.97 96 ILE A C 1
ATOM 793 O O . ILE A 1 96 ? 17.149 -5.171 -24.140 1.00 59.97 96 ILE A O 1
ATOM 797 N N . ASN A 1 97 ? 16.121 -7.175 -24.263 1.00 60.62 97 ASN A N 1
ATOM 798 C CA . ASN A 1 97 ? 14.922 -6.769 -23.545 1.00 60.62 97 ASN A CA 1
ATOM 799 C C . ASN A 1 97 ? 15.134 -7.088 -22.062 1.00 60.62 97 ASN A C 1
ATOM 801 O O . ASN A 1 97 ? 15.199 -8.265 -21.725 1.00 60.62 97 ASN A O 1
ATOM 805 N N . PRO A 1 98 ? 15.266 -6.088 -21.177 1.00 65.06 98 PRO A N 1
ATOM 806 C CA . PRO A 1 98 ? 15.345 -6.355 -19.749 1.00 65.06 98 PRO A CA 1
ATOM 807 C C . PRO A 1 98 ? 14.035 -6.987 -19.232 1.00 65.06 98 PRO A C 1
ATOM 809 O O . PRO A 1 98 ? 12.962 -6.684 -19.767 1.00 65.06 98 PRO A O 1
ATOM 812 N N . PRO A 1 99 ? 14.092 -7.792 -18.155 1.00 62.12 99 PRO A N 1
ATOM 813 C CA . PRO A 1 99 ? 15.272 -8.080 -17.337 1.00 62.12 99 PRO A CA 1
ATOM 814 C C . PRO A 1 99 ? 16.247 -9.080 -17.985 1.00 62.12 99 PRO A C 1
ATOM 816 O O . PRO A 1 99 ? 15.856 -9.944 -18.759 1.00 62.12 99 PRO A O 1
ATOM 819 N N . VAL A 1 100 ? 17.540 -8.885 -17.704 1.00 63.84 100 VAL A N 1
ATOM 820 C CA . VAL A 1 100 ? 18.637 -9.746 -18.172 1.00 63.84 100 VAL A CA 1
ATOM 821 C C . VAL A 1 100 ? 18.660 -10.971 -17.270 1.00 63.84 100 VAL A C 1
ATOM 823 O O . VAL A 1 100 ? 19.197 -10.915 -16.166 1.00 63.84 100 VAL A O 1
ATOM 826 N N . ASP A 1 101 ? 18.042 -12.051 -17.720 1.00 71.69 101 ASP A N 1
ATOM 827 C CA . ASP A 1 101 ? 17.794 -13.230 -16.889 1.00 71.69 101 ASP A CA 1
ATOM 828 C C . ASP A 1 101 ? 18.702 -14.407 -17.277 1.00 71.69 101 ASP A C 1
ATOM 830 O O . ASP A 1 101 ? 18.834 -15.374 -16.523 1.00 71.69 101 ASP A O 1
ATOM 834 N N . THR A 1 102 ? 19.373 -14.333 -18.435 1.00 77.50 102 THR A N 1
ATOM 835 C CA . THR A 1 102 ? 20.174 -15.444 -18.970 1.00 77.50 102 THR A CA 1
ATOM 836 C C . THR A 1 102 ? 21.669 -15.120 -18.997 1.00 77.50 102 THR A C 1
ATOM 838 O O . THR A 1 102 ? 22.084 -14.045 -19.421 1.00 77.50 102 THR A O 1
ATOM 841 N N . GLY A 1 103 ? 22.521 -16.091 -18.639 1.00 77.69 103 GLY A N 1
ATOM 842 C CA . GLY A 1 103 ? 23.988 -15.943 -18.676 1.00 77.69 103 GLY A CA 1
ATOM 843 C C . GLY A 1 103 ? 24.551 -15.502 -20.037 1.00 77.69 103 GLY A C 1
ATOM 844 O O . GLY A 1 103 ? 25.543 -14.782 -20.091 1.00 77.69 103 GLY A O 1
ATOM 845 N N . TYR A 1 104 ? 23.886 -15.871 -21.134 1.00 76.69 104 TYR A N 1
ATOM 846 C CA . TYR A 1 104 ? 24.222 -15.423 -22.487 1.00 76.69 104 TYR A CA 1
ATOM 847 C C . TYR A 1 104 ? 24.068 -13.905 -22.668 1.00 76.69 104 TYR A C 1
ATOM 849 O O . TYR A 1 104 ? 24.930 -13.262 -23.258 1.00 76.69 104 TYR A O 1
ATOM 857 N N . GLU A 1 105 ? 23.012 -13.311 -22.116 1.00 73.31 105 GLU A N 1
ATOM 858 C CA . GLU A 1 105 ? 22.752 -11.874 -22.234 1.00 73.31 105 GLU A CA 1
ATOM 859 C C . GLU A 1 105 ? 23.808 -11.058 -21.469 1.00 73.31 105 GLU A C 1
ATOM 861 O O . GLU A 1 105 ? 24.269 -10.027 -21.957 1.00 73.31 105 GLU A O 1
ATOM 866 N N . TYR A 1 106 ? 24.280 -11.567 -20.323 1.00 79.56 106 TYR A N 1
ATOM 867 C CA . TYR A 1 106 ? 25.412 -10.984 -19.595 1.00 79.56 106 TYR A CA 1
ATOM 868 C C . TYR A 1 106 ? 26.726 -11.057 -20.380 1.00 79.56 106 TYR A C 1
ATOM 870 O O . TYR A 1 106 ? 27.495 -10.099 -20.356 1.00 79.56 106 TYR A O 1
ATOM 878 N N . LEU A 1 107 ? 26.986 -12.159 -21.093 1.00 80.25 107 LEU A N 1
ATOM 879 C CA . LEU A 1 107 ? 28.181 -12.290 -21.934 1.00 80.25 107 LEU A CA 1
ATOM 880 C C . LEU A 1 107 ? 28.165 -11.296 -23.101 1.00 80.25 107 LEU A C 1
ATOM 882 O O . LEU A 1 107 ? 29.178 -10.647 -23.352 1.00 80.25 107 LEU A O 1
ATOM 886 N N . VAL A 1 108 ? 27.009 -11.110 -23.748 1.00 77.88 108 VAL A N 1
ATOM 887 C CA . VAL A 1 108 ? 26.827 -10.119 -24.825 1.00 77.88 108 VAL A CA 1
ATOM 888 C C . VAL A 1 108 ? 27.054 -8.686 -24.323 1.00 77.88 108 VAL A C 1
ATOM 890 O O . VAL A 1 108 ? 27.638 -7.865 -25.033 1.00 77.88 108 VAL A O 1
ATOM 893 N N . LEU A 1 109 ? 26.625 -8.368 -23.096 1.00 77.06 109 LEU A N 1
ATOM 894 C CA . LEU A 1 109 ? 26.900 -7.069 -22.468 1.00 77.06 109 LEU A CA 1
ATOM 895 C C . LEU A 1 109 ? 28.390 -6.865 -22.190 1.00 77.06 109 LEU A C 1
ATOM 897 O O . LEU A 1 109 ? 28.918 -5.780 -22.429 1.00 77.06 109 LEU A O 1
ATOM 901 N N . LEU A 1 110 ? 29.061 -7.903 -21.692 1.00 80.62 110 LEU A N 1
ATOM 902 C CA . LEU A 1 110 ? 30.477 -7.854 -21.343 1.00 80.62 110 LEU A CA 1
ATOM 903 C C . LEU A 1 110 ? 31.334 -7.657 -22.602 1.00 80.62 110 LEU A C 1
ATOM 905 O O . LEU A 1 110 ? 32.176 -6.762 -22.628 1.00 80.62 110 LEU A O 1
ATOM 909 N N . GLU A 1 111 ? 31.045 -8.403 -23.671 1.00 82.25 111 GLU A N 1
ATOM 910 C CA . GLU A 1 111 ? 31.709 -8.270 -24.975 1.00 82.25 111 GLU A CA 1
ATOM 911 C C . GLU A 1 111 ? 31.591 -6.844 -25.536 1.00 82.25 111 GLU A C 1
ATOM 913 O O . GLU A 1 111 ? 32.595 -6.245 -25.914 1.00 82.25 111 GLU A O 1
ATOM 918 N N . ARG A 1 112 ? 30.390 -6.253 -25.495 1.00 71.56 112 ARG A N 1
ATOM 919 C CA . ARG A 1 112 ? 30.154 -4.875 -25.961 1.00 71.56 112 ARG A CA 1
ATOM 920 C C . ARG A 1 112 ? 30.711 -3.785 -25.046 1.00 71.56 112 ARG A C 1
ATOM 922 O O . ARG A 1 112 ? 30.818 -2.647 -25.482 1.00 71.56 112 ARG A O 1
ATOM 929 N N . SER A 1 113 ? 31.010 -4.093 -23.784 1.00 75.38 113 SER A N 1
ATOM 930 C CA . SER A 1 113 ? 31.628 -3.134 -22.855 1.00 75.38 113 SER A CA 1
ATOM 931 C C . SER A 1 113 ? 33.144 -3.014 -23.031 1.00 75.38 113 SER A C 1
ATOM 933 O O . SER A 1 113 ? 33.736 -2.036 -22.580 1.00 75.38 113 SER A O 1
ATOM 935 N N . ILE A 1 114 ? 33.763 -4.021 -23.656 1.00 79.06 114 ILE A N 1
ATOM 936 C CA . ILE A 1 114 ? 35.207 -4.089 -23.912 1.00 79.06 114 ILE A CA 1
ATOM 937 C C . ILE A 1 114 ? 35.560 -3.481 -25.285 1.00 79.06 114 ILE A C 1
ATOM 939 O O . ILE A 1 114 ? 36.690 -3.027 -25.465 1.00 79.06 114 ILE A O 1
ATOM 943 N N . SER A 1 115 ? 34.613 -3.467 -26.232 1.00 63.06 115 SER A N 1
ATOM 944 C CA . SER A 1 115 ? 34.717 -2.806 -27.546 1.00 63.06 115 SER A CA 1
ATOM 945 C C . SER A 1 115 ? 34.412 -1.313 -27.484 1.00 63.06 115 SER A C 1
ATOM 947 O O . SER A 1 115 ? 35.147 -0.535 -28.126 1.00 63.06 115 SER A O 1
#

Secondary structure (DSSP, 8-state):
--GGGGG-------HHHHS-HHHHHHHHHHHHHHHHH---HHHHHHHHHTHHHHHHHTT-HHHHHHHHHHHHHHHHHHHHHIIIIIIIS----TT--SS--SHHHHHHHHHHHH-

Radius of gyration: 21.59 Å; chains: 1; bounding box: 53×32×52 Å

Foldseek 3Di:
DPPCPLVDDDDQDFPLVPDDPVVVVVVVVVLVVQCVVDPDPVSNVVSVVVCVVVCVRSVVVVVVVVVVVVVVVVVCVVVVVCCVCVPVPPPDPVPDDDPPDDPVSVVVVVVVVVD

Sequence (115 aa):
MSVFEGFKFRKVSSLVHDLDPRVKFFFVLVLFVMALLFTNIFALLVLFMVPLPFVFVAKVNRQWLRSLRGALLLAIFIFATNFIFGFLYPTSFPQINPPVDTGYEYLVLLERSIS